Protein AF-A0A7X7SES9-F1 (afdb_monomer_lite)

Foldseek 3Di:
DDKDWADDDQFKTKIKFWDWDWDQDPVRDIDIAWTWIKIFMAGPVQQFTQDIAIDGDDHPDPLVVQARVVRRVRHGPHLCCLLVCLVPPVDDSNHDPRVSVRSNVSSCVVVVVVVVVVVVVD

Structure (mmCIF, N/CA/C/O backbone):
data_AF-A0A7X7SES9-F1
#
_entry.id   AF-A0A7X7SES9-F1
#
loop_
_atom_site.group_PDB
_atom_site.id
_atom_site.type_symbol
_atom_site.label_atom_id
_atom_site.label_alt_id
_atom_site.label_comp_id
_atom_site.label_asym_id
_atom_site.label_entity_id
_atom_site.label_seq_id
_atom_site.pdbx_PDB_ins_code
_atom_site.Cartn_x
_atom_site.Cartn_y
_atom_site.Cartn_z
_atom_site.occupancy
_atom_site.B_iso_or_equiv
_atom_site.auth_seq_id
_atom_site.auth_comp_id
_atom_site.auth_asym_id
_atom_site.auth_atom_id
_atom_site.pdbx_PDB_model_num
ATOM 1 N N . ARG A 1 1 ? 8.100 -10.229 -0.385 1.00 89.44 1 ARG A N 1
ATOM 2 C CA . ARG A 1 1 ? 7.159 -9.179 0.075 1.00 89.44 1 ARG A CA 1
ATOM 3 C C . ARG A 1 1 ? 6.982 -9.292 1.579 1.00 89.44 1 ARG A C 1
ATOM 5 O O . ARG A 1 1 ? 6.970 -10.419 2.066 1.00 89.44 1 ARG A O 1
ATOM 12 N N . ARG A 1 2 ? 6.839 -8.165 2.271 1.00 96.62 2 ARG A N 1
ATOM 13 C CA . ARG A 1 2 ? 6.576 -8.051 3.712 1.00 96.62 2 ARG A CA 1
ATOM 14 C C . ARG A 1 2 ? 5.444 -7.046 3.917 1.00 96.62 2 ARG A C 1
ATOM 16 O O . ARG A 1 2 ? 5.371 -6.085 3.157 1.00 96.62 2 ARG A O 1
ATOM 23 N N . LEU A 1 3 ? 4.598 -7.281 4.910 1.00 97.69 3 LEU A N 1
ATOM 24 C CA . LEU A 1 3 ? 3.591 -6.338 5.380 1.00 97.69 3 LEU A CA 1
ATOM 25 C C . LEU A 1 3 ? 3.620 -6.361 6.904 1.00 97.69 3 LEU A C 1
ATOM 27 O O . LEU A 1 3 ? 3.391 -7.414 7.496 1.00 97.69 3 LEU A O 1
ATOM 31 N N . ASP A 1 4 ? 3.897 -5.211 7.497 1.00 96.75 4 ASP A N 1
ATOM 32 C CA . ASP A 1 4 ? 3.941 -5.014 8.935 1.00 96.75 4 ASP A CA 1
ATOM 33 C C . ASP A 1 4 ? 2.788 -4.095 9.349 1.00 96.75 4 ASP A C 1
ATOM 35 O O . ASP A 1 4 ? 2.580 -3.030 8.760 1.00 96.75 4 ASP A O 1
ATOM 39 N N . LEU A 1 5 ? 2.048 -4.510 10.378 1.00 95.25 5 LEU A N 1
ATOM 40 C CA . LEU A 1 5 ? 1.144 -3.644 11.128 1.00 95.25 5 LEU A CA 1
ATOM 41 C C . LEU A 1 5 ? 1.940 -3.046 12.293 1.00 95.25 5 LEU A C 1
ATOM 43 O O . LEU A 1 5 ? 2.360 -3.768 13.199 1.00 95.25 5 LEU A O 1
ATOM 47 N N . CYS A 1 6 ? 2.168 -1.739 12.250 1.00 88.19 6 CYS A N 1
ATOM 48 C CA . CYS A 1 6 ? 2.909 -1.008 13.269 1.00 88.19 6 CYS A CA 1
ATOM 49 C C . CYS A 1 6 ? 1.991 -0.597 14.433 1.00 88.19 6 CYS A C 1
ATOM 51 O O . CYS A 1 6 ? 0.804 -0.936 14.481 1.00 88.19 6 CYS A O 1
ATOM 53 N N . VAL A 1 7 ? 2.579 0.107 15.408 1.00 71.06 7 VAL A N 1
ATOM 54 C CA . VAL A 1 7 ? 1.901 0.607 16.613 1.00 71.06 7 VAL A CA 1
ATOM 55 C C . VAL A 1 7 ? 0.565 1.239 16.236 1.00 71.06 7 VAL A C 1
ATOM 57 O O . VAL A 1 7 ? 0.500 2.097 15.358 1.00 71.06 7 VAL A O 1
ATOM 60 N N . ALA A 1 8 ? -0.492 0.797 16.907 1.00 69.38 8 ALA A N 1
ATOM 61 C CA . ALA A 1 8 ? -1.780 1.453 16.831 1.00 69.38 8 ALA A CA 1
ATOM 62 C C . ALA A 1 8 ? -2.088 2.140 18.147 1.00 69.38 8 ALA A C 1
ATOM 64 O O . ALA A 1 8 ? -1.808 1.594 19.215 1.00 69.38 8 ALA A O 1
ATOM 65 N N . ASP A 1 9 ? -2.720 3.296 18.043 1.00 75.69 9 ASP A N 1
ATOM 66 C CA . ASP A 1 9 ? -3.629 3.758 19.075 1.00 75.69 9 ASP A CA 1
ATOM 67 C C . ASP A 1 9 ? -5.071 3.371 18.697 1.00 75.69 9 ASP A C 1
ATOM 69 O O . ASP A 1 9 ? -5.323 2.760 17.654 1.00 75.69 9 ASP A O 1
ATOM 73 N N . ASP A 1 10 ? -6.034 3.713 19.551 1.00 75.94 10 ASP A N 1
ATOM 74 C CA . ASP A 1 10 ? -7.438 3.335 19.354 1.00 75.94 10 ASP A CA 1
ATOM 75 C C . ASP A 1 10 ? -8.053 3.871 18.052 1.00 75.94 10 ASP A C 1
ATOM 77 O O . ASP A 1 10 ? -9.120 3.403 17.658 1.00 75.94 10 ASP A O 1
ATOM 81 N N . ARG A 1 11 ? -7.431 4.854 17.384 1.00 86.38 11 ARG A N 1
ATOM 82 C CA . ARG A 1 11 ? -8.002 5.555 16.220 1.00 86.38 11 ARG A CA 1
ATOM 83 C C . ARG A 1 11 ? -7.153 5.461 14.958 1.00 86.38 11 ARG A C 1
ATOM 85 O O . ARG A 1 11 ? -7.682 5.691 13.873 1.00 86.38 11 ARG A O 1
ATOM 92 N N . SER A 1 12 ? -5.870 5.148 15.075 1.00 93.31 12 SER A N 1
ATOM 93 C CA . SER A 1 12 ? -4.948 5.074 13.951 1.00 93.31 12 SER A CA 1
ATOM 94 C C . SER A 1 12 ? -3.933 3.962 14.151 1.00 93.31 12 SER A C 1
ATOM 96 O O . SER A 1 12 ? -3.381 3.794 15.235 1.00 93.31 12 SER A O 1
ATOM 98 N N . ALA A 1 13 ? -3.636 3.239 13.077 1.00 95.69 13 ALA A N 1
ATOM 99 C CA . ALA A 1 13 ? -2.504 2.329 13.027 1.00 95.69 13 ALA A CA 1
ATOM 100 C C . ALA A 1 13 ? -1.686 2.569 11.771 1.00 95.69 13 ALA A C 1
ATOM 102 O O . ALA A 1 13 ? -2.244 2.679 10.677 1.00 95.69 13 ALA A O 1
ATOM 103 N N . ASP A 1 14 ? -0.372 2.589 11.933 1.00 97.19 14 ASP A N 1
ATOM 104 C CA . ASP A 1 14 ? 0.539 2.691 10.804 1.00 97.19 14 ASP A CA 1
ATOM 105 C C . ASP A 1 14 ? 0.827 1.312 10.207 1.00 97.19 14 ASP A C 1
ATOM 107 O O . ASP A 1 14 ? 0.741 0.282 10.881 1.00 97.19 14 ASP A O 1
ATOM 111 N N . PHE A 1 15 ? 1.207 1.288 8.936 1.00 97.44 15 PHE A N 1
ATOM 112 C CA . PHE A 1 15 ? 1.675 0.086 8.261 1.00 97.44 15 PHE A CA 1
ATOM 113 C C . PHE A 1 15 ? 2.902 0.369 7.396 1.00 97.44 15 PHE A C 1
ATOM 115 O O . PHE A 1 15 ? 3.108 1.483 6.904 1.00 97.44 15 PHE A O 1
ATOM 122 N N . ASP A 1 16 ? 3.685 -0.681 7.169 1.00 97.50 16 ASP A N 1
ATOM 123 C CA . ASP A 1 16 ? 4.805 -0.698 6.230 1.00 97.50 16 ASP A CA 1
ATOM 124 C C . ASP A 1 16 ? 4.715 -1.952 5.358 1.00 97.50 16 ASP A C 1
ATOM 126 O O . ASP A 1 16 ? 4.649 -3.078 5.853 1.00 97.50 16 ASP A O 1
ATOM 130 N N . ALA A 1 17 ? 4.703 -1.766 4.043 1.00 97.56 17 ALA A N 1
ATOM 131 C CA . ALA A 1 17 ? 4.766 -2.844 3.076 1.00 97.56 17 ALA A CA 1
ATOM 132 C C . ALA A 1 17 ? 6.037 -2.718 2.238 1.00 97.56 17 ALA A C 1
ATOM 134 O O . ALA A 1 17 ? 6.247 -1.726 1.543 1.00 97.56 17 ALA A O 1
ATOM 135 N N . HIS A 1 18 ? 6.861 -3.763 2.237 1.00 96.88 18 HIS A N 1
ATOM 136 C CA . HIS A 1 18 ? 8.050 -3.835 1.391 1.00 96.88 18 HIS A CA 1
ATOM 137 C C . HIS A 1 18 ? 7.856 -4.843 0.263 1.00 96.88 18 HIS A C 1
ATOM 139 O O . HIS A 1 18 ? 7.456 -6.002 0.465 1.00 96.88 18 HIS A O 1
ATOM 145 N N . PHE A 1 19 ? 8.183 -4.398 -0.943 1.00 95.62 19 PHE A N 1
ATOM 146 C CA . PHE A 1 19 ? 8.197 -5.211 -2.141 1.00 95.62 19 PHE A CA 1
ATOM 147 C C . PHE A 1 19 ? 9.552 -5.092 -2.826 1.00 95.62 19 PHE A C 1
ATOM 149 O O . PHE A 1 19 ? 10.025 -3.992 -3.091 1.00 95.62 19 PHE A O 1
ATOM 156 N N . ARG A 1 20 ? 10.129 -6.242 -3.175 1.00 94.88 20 ARG A N 1
ATOM 157 C CA . ARG A 1 20 ? 11.270 -6.353 -4.076 1.00 94.88 20 ARG A CA 1
ATOM 158 C C . ARG A 1 20 ? 11.016 -7.503 -5.035 1.00 94.88 20 ARG A C 1
ATOM 160 O O . ARG A 1 20 ? 10.669 -8.599 -4.592 1.00 94.88 20 ARG A O 1
ATOM 167 N N . ASP A 1 21 ? 11.219 -7.226 -6.311 1.00 93.12 21 ASP A N 1
ATOM 168 C CA . ASP A 1 21 ? 11.253 -8.199 -7.393 1.00 93.12 21 ASP A CA 1
ATOM 169 C C . ASP A 1 21 ? 12.608 -8.128 -8.092 1.00 93.12 21 ASP A C 1
ATOM 171 O O . ASP A 1 21 ? 13.174 -7.043 -8.263 1.00 93.12 21 ASP A O 1
ATOM 175 N N . SER A 1 22 ? 13.140 -9.281 -8.471 1.00 93.38 22 SER A N 1
ATOM 176 C CA . SER A 1 22 ? 14.423 -9.396 -9.153 1.00 93.38 22 SER A CA 1
ATOM 177 C C . SER A 1 22 ? 14.376 -10.453 -10.247 1.00 93.38 22 SER A C 1
ATOM 179 O O . SER A 1 22 ? 13.577 -11.387 -10.230 1.00 93.38 22 SER A O 1
ATOM 181 N N . HIS A 1 23 ? 15.247 -10.276 -11.229 1.00 92.44 23 HIS A N 1
ATOM 182 C CA . HIS A 1 23 ? 15.414 -11.161 -12.366 1.00 92.44 23 HIS A CA 1
ATOM 183 C C . HIS A 1 23 ? 16.866 -11.626 -12.417 1.00 92.44 23 HIS A C 1
ATOM 185 O O . HIS A 1 23 ? 17.774 -10.825 -12.217 1.00 92.44 23 HIS A O 1
ATOM 191 N N . MET A 1 24 ? 17.078 -12.910 -12.690 1.00 96.44 24 MET A N 1
ATOM 192 C CA . MET A 1 24 ? 18.394 -13.469 -12.983 1.00 96.44 24 MET A CA 1
ATOM 193 C C . MET A 1 24 ? 18.498 -13.702 -14.489 1.00 96.44 24 MET A C 1
ATOM 195 O O . MET A 1 24 ? 17.633 -14.375 -15.057 1.00 96.44 24 MET A O 1
ATOM 199 N N . ASP A 1 25 ? 19.533 -13.151 -15.118 1.00 93.88 25 ASP A N 1
ATOM 200 C CA . ASP A 1 25 ? 19.787 -13.345 -16.546 1.00 93.88 25 ASP A CA 1
ATOM 201 C C . ASP A 1 25 ? 20.464 -14.697 -16.856 1.00 93.88 25 ASP A C 1
ATOM 203 O O . ASP A 1 25 ? 20.707 -15.526 -15.974 1.00 93.88 25 ASP A O 1
ATOM 207 N N . SER A 1 26 ? 20.755 -14.947 -18.137 1.00 96.06 26 SER A N 1
ATOM 208 C CA . SER A 1 26 ? 21.391 -16.192 -18.589 1.00 96.06 26 SER A CA 1
ATOM 209 C C . SER A 1 26 ? 22.821 -16.386 -18.084 1.00 96.06 26 SER A C 1
ATOM 211 O O . SER A 1 26 ? 23.298 -17.520 -18.080 1.00 96.06 26 SER A O 1
ATOM 213 N N . ASP A 1 27 ? 23.488 -15.311 -17.662 1.00 96.31 27 ASP A N 1
ATOM 214 C CA . ASP A 1 27 ? 24.852 -15.336 -17.131 1.00 96.31 27 ASP A CA 1
ATOM 215 C C . ASP A 1 27 ? 24.862 -15.481 -15.596 1.00 96.31 27 ASP A C 1
ATOM 217 O O . ASP A 1 27 ? 25.923 -15.544 -14.971 1.00 96.31 27 ASP A O 1
ATOM 221 N N . GLY A 1 28 ? 23.679 -15.586 -14.978 1.00 95.44 28 GLY A N 1
ATOM 222 C CA . GLY A 1 28 ? 23.506 -15.754 -13.539 1.00 95.44 28 GLY A CA 1
ATOM 223 C C . GLY A 1 28 ? 23.558 -14.444 -12.752 1.00 95.44 28 GLY A C 1
ATOM 224 O O . GLY A 1 28 ? 23.680 -14.481 -11.526 1.00 95.44 28 GLY A O 1
ATOM 225 N N . VAL A 1 29 ? 23.470 -13.289 -13.418 1.00 95.31 29 VAL A N 1
ATOM 226 C CA . VAL A 1 29 ? 23.494 -11.979 -12.761 1.00 95.31 29 VAL A CA 1
ATOM 227 C C . VAL A 1 29 ? 22.087 -11.612 -12.292 1.00 95.31 29 VAL A C 1
ATOM 229 O O . VAL A 1 29 ? 21.159 -11.484 -13.089 1.00 95.31 29 VAL A O 1
ATOM 232 N N . GLU A 1 30 ? 21.920 -11.423 -10.980 1.00 94.88 30 GLU A N 1
ATOM 233 C CA . GLU A 1 30 ? 20.672 -10.916 -10.401 1.00 94.88 30 GLU A CA 1
ATOM 234 C C . GLU A 1 30 ? 20.587 -9.390 -10.550 1.00 94.88 30 GLU A C 1
ATOM 236 O O . GLU A 1 30 ? 21.459 -8.651 -10.092 1.00 94.88 30 GLU A O 1
ATOM 241 N N . THR A 1 31 ? 19.489 -8.914 -11.129 1.00 92.69 31 THR A N 1
ATOM 242 C CA . THR A 1 31 ? 19.138 -7.497 -11.234 1.00 92.69 31 THR A CA 1
ATOM 243 C C . THR A 1 31 ? 17.803 -7.245 -10.548 1.00 92.69 31 THR A C 1
ATOM 245 O O . THR A 1 31 ? 16.821 -7.945 -10.792 1.00 92.69 31 THR A O 1
ATOM 248 N N . ILE A 1 32 ? 17.740 -6.221 -9.696 1.00 92.38 32 ILE A N 1
ATOM 249 C CA . ILE A 1 32 ? 16.479 -5.785 -9.086 1.00 92.38 32 ILE A CA 1
ATOM 250 C C . ILE A 1 32 ? 15.623 -5.125 -10.170 1.00 92.38 32 ILE A C 1
ATOM 252 O O . ILE A 1 32 ? 16.060 -4.176 -10.818 1.00 92.38 32 ILE A O 1
ATOM 256 N N . VAL A 1 33 ? 14.406 -5.631 -10.362 1.00 89.94 33 VAL A N 1
ATOM 257 C CA . VAL A 1 33 ? 13.459 -5.127 -11.364 1.00 89.94 33 VAL A CA 1
ATOM 258 C C . VAL A 1 33 ? 12.561 -4.063 -10.753 1.00 89.94 33 VAL A C 1
ATOM 260 O O . VAL A 1 33 ? 12.309 -3.046 -11.377 1.00 89.94 33 VAL A O 1
ATOM 263 N N . HIS A 1 34 ? 12.082 -4.262 -9.529 1.00 90.81 34 HIS A N 1
ATOM 264 C CA . HIS A 1 34 ? 11.267 -3.272 -8.833 1.00 90.81 34 HIS A CA 1
ATOM 265 C C . HIS A 1 34 ? 11.540 -3.342 -7.343 1.00 90.81 34 HIS A C 1
ATOM 267 O O . HIS A 1 34 ? 11.618 -4.432 -6.776 1.00 90.81 34 HIS A O 1
ATOM 273 N N . GLU A 1 35 ? 11.628 -2.184 -6.698 1.00 94.25 35 GLU A N 1
ATOM 274 C CA . GLU A 1 35 ? 11.671 -2.122 -5.244 1.00 94.25 35 GLU A CA 1
ATOM 275 C C . GLU A 1 35 ? 10.910 -0.905 -4.720 1.00 94.25 35 GLU A C 1
ATOM 277 O O . GLU A 1 35 ? 11.186 0.236 -5.112 1.00 94.25 35 GLU A O 1
ATOM 282 N N . TYR A 1 36 ? 9.964 -1.184 -3.822 1.00 91.75 36 TYR A N 1
ATOM 283 C CA . TYR A 1 36 ? 9.077 -0.213 -3.198 1.00 91.75 36 TYR A CA 1
ATOM 284 C C . TYR A 1 36 ? 9.010 -0.431 -1.690 1.00 91.75 36 TYR A C 1
ATOM 286 O O . TYR A 1 36 ? 8.931 -1.568 -1.214 1.00 91.75 36 TYR A O 1
ATOM 294 N N . THR A 1 37 ? 8.911 0.675 -0.967 1.00 95.75 37 THR A N 1
ATOM 295 C CA . THR A 1 37 ? 8.326 0.707 0.369 1.00 95.75 37 THR A CA 1
ATOM 296 C C . THR A 1 37 ? 7.026 1.494 0.276 1.00 95.75 37 THR A C 1
ATOM 298 O O . THR A 1 37 ? 7.027 2.636 -0.172 1.00 95.75 37 THR A O 1
ATOM 301 N N . VAL A 1 38 ? 5.909 0.888 0.667 1.00 97.12 38 VAL A N 1
ATOM 302 C CA . VAL A 1 38 ? 4.620 1.570 0.784 1.00 97.12 38 VAL A CA 1
ATOM 303 C C . VAL A 1 38 ? 4.306 1.726 2.261 1.00 97.12 38 VAL A C 1
ATOM 305 O O . VAL A 1 38 ? 4.136 0.735 2.964 1.00 97.12 38 VAL A O 1
ATOM 308 N N . THR A 1 39 ? 4.233 2.965 2.724 1.00 97.56 39 THR A N 1
ATOM 309 C CA . THR A 1 39 ? 3.877 3.302 4.104 1.00 97.56 39 THR A CA 1
ATOM 310 C C . THR A 1 39 ? 2.529 3.997 4.135 1.00 97.56 39 THR A C 1
ATOM 312 O O . THR A 1 39 ? 2.090 4.584 3.141 1.00 97.56 39 THR A O 1
ATOM 315 N N . GLY A 1 40 ? 1.855 3.940 5.273 1.00 97.38 40 GLY A N 1
ATOM 316 C CA . GLY A 1 40 ? 0.600 4.647 5.443 1.00 97.38 40 GLY A CA 1
ATOM 317 C C . GLY A 1 40 ? -0.026 4.418 6.801 1.00 97.38 40 GLY A C 1
ATOM 318 O O . GLY A 1 40 ? 0.572 3.799 7.678 1.00 97.38 40 GLY A O 1
ATOM 319 N N . SER A 1 41 ? -1.251 4.912 6.930 1.00 97.62 41 SER A N 1
ATOM 320 C CA . SER A 1 41 ? -2.036 4.827 8.157 1.00 97.62 41 SER A CA 1
ATOM 321 C C . SER A 1 41 ? -3.462 4.378 7.843 1.00 97.62 41 SER A C 1
ATOM 323 O O . SER A 1 41 ? -3.993 4.635 6.756 1.00 97.62 41 SER A O 1
ATOM 325 N N . VAL A 1 42 ? -4.076 3.692 8.803 1.00 97.69 42 VAL A N 1
ATOM 326 C CA . VAL A 1 42 ? -5.446 3.178 8.753 1.00 97.69 42 VAL A CA 1
ATOM 327 C C . VAL A 1 42 ? -6.233 3.731 9.933 1.00 97.69 42 VAL A C 1
ATOM 329 O O . VAL A 1 42 ? -5.790 3.615 11.073 1.00 97.69 42 VAL A O 1
ATOM 332 N N . ASP A 1 43 ? -7.424 4.267 9.672 1.00 96.00 43 ASP A N 1
ATOM 333 C CA . ASP A 1 43 ? -8.443 4.479 10.699 1.00 96.00 43 ASP A CA 1
ATOM 334 C C . ASP A 1 43 ? -8.917 3.110 11.196 1.00 96.00 43 ASP A C 1
ATOM 336 O O . ASP A 1 43 ? -9.513 2.327 10.450 1.00 96.00 43 ASP A O 1
ATOM 340 N N . THR A 1 44 ? -8.619 2.805 12.453 1.00 93.50 44 THR A N 1
ATOM 341 C CA . THR A 1 44 ? -8.862 1.490 13.065 1.00 93.50 44 THR A CA 1
ATOM 342 C C . THR A 1 44 ? -10.347 1.184 13.240 1.00 93.50 44 THR A C 1
ATOM 344 O O . THR A 1 44 ? -10.725 0.015 13.182 1.00 93.50 44 THR A O 1
ATOM 347 N N . SER A 1 45 ? -11.187 2.209 13.415 1.00 92.75 45 SER A N 1
ATOM 348 C CA . SER A 1 45 ? -12.627 2.065 13.658 1.00 92.75 45 SER A CA 1
ATOM 349 C C . SER A 1 45 ? -13.404 1.696 12.396 1.00 92.75 45 SER A C 1
ATOM 351 O O . SER A 1 45 ? -14.378 0.948 12.450 1.00 92.75 45 SER A O 1
ATOM 353 N N . THR A 1 46 ? -12.949 2.198 11.249 1.00 95.25 46 THR A N 1
ATOM 354 C CA . THR A 1 46 ? -13.587 1.992 9.944 1.00 95.25 46 THR A CA 1
ATOM 355 C C . THR A 1 46 ? -12.787 1.074 9.023 1.00 95.25 46 THR A C 1
ATOM 357 O O . THR A 1 46 ? -13.269 0.747 7.941 1.00 95.25 46 THR A O 1
ATOM 360 N N . ARG A 1 47 ? -11.574 0.664 9.427 1.00 96.12 47 ARG A N 1
ATOM 361 C CA . ARG A 1 47 ? -10.605 -0.060 8.586 1.00 96.12 47 ARG A CA 1
ATOM 362 C C . ARG A 1 47 ? -10.326 0.684 7.272 1.00 96.12 47 ARG A C 1
ATOM 364 O O . ARG A 1 47 ? -10.241 0.062 6.215 1.00 96.12 47 ARG A O 1
ATOM 371 N N . THR A 1 48 ? -10.204 2.011 7.325 1.00 98.12 48 THR A N 1
ATOM 372 C CA . THR A 1 48 ? -10.056 2.871 6.134 1.00 98.12 48 THR A CA 1
ATOM 373 C C . THR A 1 48 ? -8.639 3.407 6.001 1.00 98.12 48 THR A C 1
ATOM 375 O O . THR A 1 48 ? -8.089 3.920 6.969 1.00 98.12 48 THR A O 1
ATOM 378 N N . ILE A 1 49 ? -8.055 3.364 4.801 1.00 98.31 49 ILE A N 1
ATOM 379 C CA . ILE A 1 49 ? -6.752 3.986 4.526 1.00 98.31 49 ILE A CA 1
ATOM 380 C C . ILE A 1 49 ? -6.875 5.511 4.655 1.00 98.31 49 ILE A C 1
ATOM 382 O O . ILE A 1 49 ? -7.581 6.148 3.872 1.00 98.31 49 ILE A O 1
ATOM 386 N N . THR A 1 50 ? -6.162 6.117 5.601 1.00 97.88 50 THR A N 1
ATOM 387 C CA . THR A 1 50 ? -6.176 7.574 5.834 1.00 97.88 50 THR A CA 1
ATOM 388 C C . THR A 1 50 ? -4.996 8.285 5.188 1.00 97.88 50 THR A C 1
ATOM 390 O O . THR A 1 50 ? -5.130 9.445 4.798 1.00 97.88 50 THR A O 1
ATOM 393 N N . ALA A 1 51 ? -3.873 7.590 5.016 1.00 97.19 51 ALA A N 1
ATOM 394 C CA . ALA A 1 51 ? -2.683 8.078 4.332 1.00 97.19 51 ALA A CA 1
ATOM 395 C C . ALA A 1 51 ? -1.961 6.922 3.635 1.00 97.19 51 ALA A C 1
ATOM 397 O O . ALA A 1 51 ? -1.976 5.794 4.127 1.00 97.19 51 ALA A O 1
ATOM 398 N N . VAL A 1 52 ? -1.319 7.204 2.500 1.00 97.75 52 VAL A N 1
ATOM 399 C CA . VAL A 1 52 ? -0.487 6.233 1.784 1.00 97.75 52 VAL A CA 1
ATOM 400 C C . VAL A 1 52 ? 0.571 6.947 0.943 1.00 97.75 52 VAL A C 1
ATOM 402 O O . VAL A 1 52 ?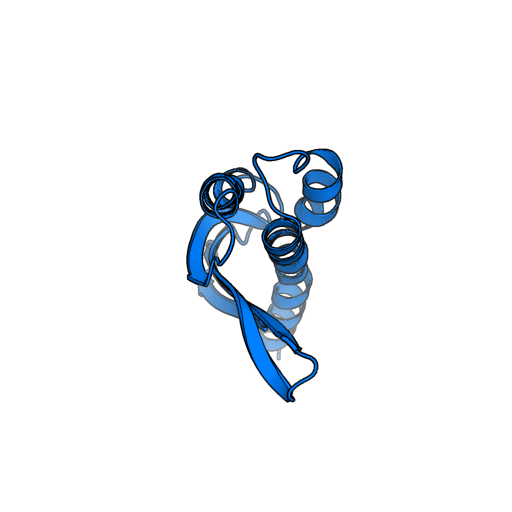 0.266 7.877 0.192 1.00 97.75 52 VAL A O 1
ATOM 405 N N . THR A 1 53 ? 1.809 6.479 1.043 1.00 96.06 53 THR A N 1
ATOM 406 C CA . THR A 1 53 ? 2.952 6.943 0.253 1.00 96.06 53 THR A CA 1
ATOM 407 C C . THR A 1 53 ? 3.697 5.734 -0.289 1.00 96.06 53 THR A C 1
ATOM 409 O O . THR A 1 53 ? 3.899 4.757 0.425 1.00 96.06 53 THR A O 1
ATOM 412 N N . ALA A 1 54 ? 4.108 5.793 -1.555 1.00 95.12 54 ALA A N 1
ATOM 413 C CA . ALA A 1 54 ? 4.963 4.786 -2.171 1.00 95.12 54 ALA A CA 1
ATOM 414 C C . ALA A 1 54 ? 6.346 5.388 -2.434 1.00 95.12 54 ALA A C 1
ATOM 416 O O . ALA A 1 54 ? 6.519 6.188 -3.354 1.00 95.12 54 ALA A O 1
ATOM 417 N N . ASP A 1 55 ? 7.320 4.982 -1.629 1.00 93.00 55 ASP A N 1
ATOM 418 C CA . ASP A 1 55 ? 8.723 5.314 -1.809 1.00 93.00 55 ASP A CA 1
ATOM 419 C C . ASP A 1 55 ? 9.389 4.291 -2.718 1.00 93.00 55 ASP A C 1
ATOM 421 O O . ASP A 1 55 ? 9.329 3.076 -2.516 1.00 93.00 55 ASP A O 1
ATOM 425 N N . VAL A 1 56 ? 10.061 4.804 -3.735 1.00 90.62 56 VAL A N 1
ATOM 426 C CA . VAL A 1 56 ? 10.690 3.993 -4.764 1.00 90.62 56 VAL A CA 1
ATOM 427 C C . VAL A 1 56 ? 12.183 3.889 -4.520 1.00 90.62 56 VAL A C 1
ATOM 429 O O . VAL A 1 56 ? 12.862 4.898 -4.330 1.00 90.62 56 VAL A O 1
ATOM 432 N N . ARG A 1 57 ? 12.713 2.669 -4.617 1.00 88.50 57 ARG A N 1
ATOM 433 C CA . ARG A 1 57 ? 14.160 2.419 -4.620 1.00 88.50 57 ARG A CA 1
ATOM 434 C C . ARG A 1 57 ? 14.680 2.042 -6.004 1.00 88.50 57 ARG A C 1
ATOM 436 O O . ARG A 1 57 ? 15.722 2.551 -6.403 1.00 88.50 57 ARG A O 1
ATOM 443 N N . VAL A 1 58 ? 13.950 1.205 -6.747 1.00 89.06 58 VAL A N 1
ATOM 444 C CA . VAL A 1 58 ? 14.366 0.724 -8.077 1.00 89.06 58 VAL A CA 1
ATOM 445 C C . VAL A 1 58 ? 13.202 0.782 -9.071 1.00 89.06 58 VAL A C 1
ATOM 447 O O . VAL A 1 58 ? 12.161 0.165 -8.839 1.00 89.06 58 VAL A O 1
ATOM 450 N N . LEU A 1 59 ? 13.404 1.511 -10.182 1.00 84.00 59 LEU A N 1
ATOM 451 C CA . LEU A 1 59 ? 12.537 1.558 -11.372 1.00 84.00 59 LEU A CA 1
ATOM 452 C C . LEU A 1 59 ? 13.395 1.574 -12.649 1.00 84.00 59 LEU A C 1
ATOM 454 O O . LEU A 1 59 ? 13.898 2.632 -13.027 1.00 84.00 59 LEU A O 1
ATOM 458 N N . PRO A 1 60 ? 13.577 0.433 -13.325 1.00 78.44 60 PRO A N 1
ATOM 459 C CA . PRO A 1 60 ? 14.453 0.333 -14.485 1.00 78.44 60 PRO A CA 1
ATOM 460 C C . PRO A 1 60 ? 13.806 0.867 -15.771 1.00 78.44 60 PRO A C 1
ATOM 462 O O . PRO A 1 60 ? 14.528 1.219 -16.701 1.00 78.44 60 PRO A O 1
ATOM 465 N N . TRP A 1 61 ? 12.470 0.950 -15.839 1.00 77.50 61 TRP A N 1
ATOM 466 C CA . TRP A 1 61 ? 11.743 1.341 -17.056 1.00 77.50 61 TRP A CA 1
ATOM 467 C C . TRP A 1 61 ? 11.236 2.782 -17.013 1.00 77.50 61 TRP A C 1
ATOM 469 O O . TRP A 1 61 ? 10.828 3.285 -15.965 1.00 77.50 61 TRP A O 1
ATOM 479 N N . GLN A 1 62 ? 11.255 3.448 -18.171 1.00 74.62 62 GLN A N 1
ATOM 480 C CA . GLN A 1 62 ? 10.973 4.883 -18.307 1.00 74.62 62 GLN A CA 1
ATOM 481 C C . GLN A 1 62 ? 9.520 5.241 -17.987 1.00 74.62 62 GLN A C 1
ATOM 483 O O . GLN A 1 62 ? 9.228 6.357 -17.565 1.00 74.62 62 GLN A O 1
ATOM 488 N N . GLU A 1 63 ? 8.608 4.296 -18.171 1.00 72.31 63 GLU A N 1
ATOM 489 C CA . GLU A 1 63 ? 7.179 4.444 -17.929 1.00 72.31 63 GLU A CA 1
ATOM 490 C C . GLU A 1 63 ? 6.837 4.317 -16.436 1.00 72.31 63 GLU A C 1
ATOM 492 O O . GLU A 1 63 ? 5.833 4.860 -15.971 1.00 72.31 63 GLU A O 1
ATOM 497 N N . CYS A 1 64 ? 7.685 3.634 -15.659 1.00 74.12 64 CYS A N 1
ATOM 498 C CA . CYS A 1 64 ? 7.405 3.290 -14.267 1.00 74.12 64 CYS A CA 1
ATOM 499 C C . CYS A 1 64 ? 7.225 4.490 -13.318 1.00 74.12 64 CYS A C 1
ATOM 501 O O . CYS A 1 64 ? 6.351 4.404 -12.452 1.00 74.12 64 CYS A O 1
ATOM 503 N N . PRO A 1 65 ? 7.966 5.613 -13.438 1.00 79.50 65 PRO A N 1
ATOM 504 C CA . PRO A 1 65 ? 7.760 6.768 -12.564 1.00 79.50 65 PRO A CA 1
ATOM 505 C C . PRO A 1 65 ? 6.329 7.322 -12.605 1.00 79.50 65 PRO A C 1
ATOM 507 O O . PRO A 1 65 ? 5.819 7.781 -11.585 1.00 79.50 65 PRO A O 1
ATOM 510 N N . GLY A 1 66 ? 5.645 7.222 -13.753 1.00 80.88 66 GLY A N 1
ATOM 511 C CA . GLY A 1 66 ? 4.268 7.701 -13.914 1.00 80.88 66 GLY A CA 1
ATOM 512 C C . GLY A 1 66 ? 3.231 6.906 -13.114 1.00 80.88 66 GLY A C 1
ATOM 513 O O . GLY A 1 66 ? 2.162 7.430 -12.803 1.00 80.88 66 GLY A O 1
ATOM 514 N N . ALA A 1 67 ? 3.548 5.664 -12.737 1.00 87.00 67 ALA A N 1
ATOM 515 C CA . ALA A 1 67 ? 2.643 4.786 -12.005 1.00 87.00 67 ALA A CA 1
ATOM 516 C C . ALA A 1 67 ? 2.654 5.013 -10.485 1.00 87.00 67 ALA A C 1
ATOM 518 O O . ALA A 1 67 ? 1.685 4.653 -9.818 1.00 87.00 67 ALA A O 1
ATOM 519 N N . ILE A 1 68 ? 3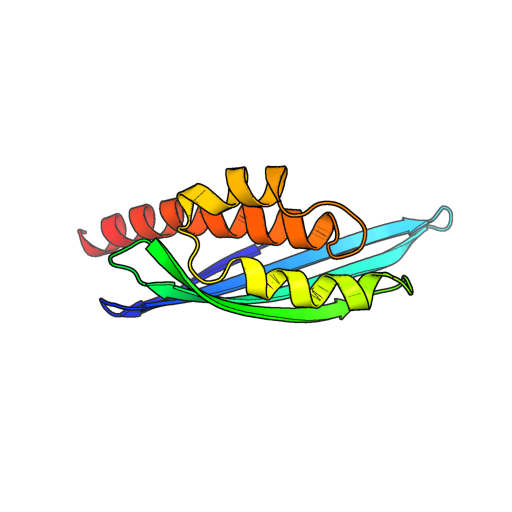.707 5.613 -9.918 1.00 90.88 68 ILE A N 1
ATOM 520 C CA . ILE A 1 68 ? 3.902 5.717 -8.456 1.00 90.88 68 ILE A CA 1
ATOM 521 C C . ILE A 1 68 ? 2.753 6.486 -7.796 1.00 90.88 68 ILE A C 1
ATOM 523 O O . ILE A 1 68 ? 2.204 6.059 -6.780 1.00 90.88 68 ILE A O 1
ATOM 527 N N . ALA A 1 69 ? 2.330 7.588 -8.422 1.00 91.00 69 ALA A N 1
ATOM 528 C CA . ALA A 1 69 ? 1.245 8.431 -7.926 1.00 91.00 69 ALA A CA 1
ATOM 529 C C . ALA A 1 69 ? -0.101 7.687 -7.827 1.00 91.00 69 ALA A C 1
ATOM 531 O O . ALA A 1 69 ? -1.008 8.146 -7.134 1.00 91.00 69 ALA A O 1
ATOM 532 N N . SER A 1 70 ? -0.253 6.524 -8.479 1.00 94.50 70 SER A N 1
ATOM 533 C CA . SER A 1 70 ? -1.462 5.709 -8.341 1.00 94.50 70 SER A CA 1
ATOM 534 C C . SER A 1 70 ? -1.674 5.169 -6.928 1.00 94.50 70 SER A C 1
ATOM 536 O O . SER A 1 70 ? -2.825 4.947 -6.564 1.00 94.50 70 SER A O 1
ATOM 538 N N . ALA A 1 71 ? -0.622 5.049 -6.106 1.00 96.56 71 ALA A N 1
ATOM 539 C CA . ALA A 1 71 ? -0.754 4.633 -4.710 1.00 96.56 71 ALA A CA 1
ATOM 540 C C . ALA A 1 71 ? -1.731 5.523 -3.932 1.00 96.56 71 ALA A C 1
ATOM 542 O O . ALA A 1 71 ? -2.600 5.010 -3.240 1.00 96.56 71 ALA A O 1
ATOM 543 N N . GLN A 1 72 ? -1.683 6.844 -4.125 1.00 96.94 72 GLN A N 1
ATOM 544 C CA . GLN A 1 72 ? -2.555 7.793 -3.419 1.00 96.94 72 GLN A CA 1
ATOM 545 C C . GLN A 1 72 ? -4.048 7.578 -3.698 1.00 96.94 72 GLN A C 1
ATOM 547 O O . GLN A 1 72 ? -4.889 7.975 -2.896 1.00 96.94 72 GLN A O 1
ATOM 552 N N . ARG A 1 73 ? -4.404 6.907 -4.802 1.00 97.50 73 ARG A N 1
ATOM 553 C CA . ARG A 1 73 ? -5.805 6.653 -5.167 1.00 97.50 73 ARG A CA 1
ATOM 554 C C . ARG A 1 73 ? -6.518 5.699 -4.209 1.00 97.50 73 ARG A C 1
ATOM 556 O O . ARG A 1 73 ? -7.741 5.678 -4.234 1.00 97.50 73 ARG A O 1
ATOM 563 N N . VAL A 1 74 ? -5.789 4.914 -3.405 1.00 98.31 74 VAL A N 1
ATOM 564 C CA . VAL A 1 74 ? -6.413 4.023 -2.408 1.00 98.31 74 VAL A CA 1
ATOM 565 C C . VAL A 1 74 ? -6.786 4.737 -1.109 1.00 98.31 74 VAL A C 1
ATOM 567 O O . VAL A 1 74 ? -7.435 4.139 -0.255 1.00 98.31 74 VAL A O 1
ATOM 570 N N . GLN A 1 75 ? -6.386 6.000 -0.930 1.00 98.44 75 GLN A N 1
ATOM 571 C CA . GLN A 1 75 ? -6.794 6.778 0.235 1.00 98.44 75 GLN A CA 1
ATOM 572 C C . GLN A 1 75 ? -8.325 6.896 0.275 1.00 98.44 75 GLN A C 1
ATOM 574 O O . GLN A 1 75 ? -8.969 7.216 -0.724 1.00 98.44 75 GLN A O 1
ATOM 579 N N . GLY A 1 76 ? -8.909 6.614 1.438 1.00 98.50 76 GLY A N 1
ATOM 580 C CA . GLY A 1 76 ? -10.354 6.543 1.639 1.00 98.50 76 GLY A CA 1
ATOM 581 C C . GLY A 1 76 ? -10.988 5.195 1.285 1.00 98.50 76 GLY A C 1
ATOM 582 O O . GLY A 1 76 ? -12.190 5.048 1.474 1.00 98.50 76 GLY A O 1
ATOM 583 N N . PHE A 1 77 ? -10.230 4.211 0.787 1.00 98.62 77 PHE A N 1
ATOM 584 C CA . PHE A 1 77 ? -10.752 2.853 0.604 1.00 98.62 77 PHE A CA 1
ATOM 585 C C . PHE A 1 77 ? -10.699 2.115 1.940 1.00 98.62 77 PHE A C 1
ATOM 587 O O . PHE A 1 77 ? -9.728 2.252 2.692 1.00 98.62 77 PHE A O 1
ATOM 594 N N . SER A 1 78 ? -11.702 1.285 2.210 1.00 98.44 78 SER A N 1
ATOM 595 C CA . SER A 1 78 ? -11.596 0.288 3.271 1.00 98.44 78 SER A CA 1
ATOM 596 C C . SER A 1 78 ? -10.650 -0.846 2.861 1.00 98.44 78 SER A C 1
ATOM 598 O O . SER A 1 78 ? -10.487 -1.152 1.673 1.00 98.44 78 SER A O 1
ATOM 600 N N . LEU A 1 79 ? -10.040 -1.514 3.841 1.00 98.25 79 LEU A N 1
ATOM 601 C CA . LEU A 1 79 ? -9.112 -2.624 3.593 1.00 98.25 79 LEU A CA 1
ATOM 602 C C . LEU A 1 79 ? -9.750 -3.751 2.766 1.00 98.25 79 LEU A C 1
ATOM 604 O O . LEU A 1 79 ? -9.113 -4.302 1.865 1.00 98.25 79 LEU A O 1
ATOM 608 N N . THR A 1 80 ? -11.029 -4.044 3.013 1.00 98.00 80 THR A N 1
ATOM 609 C CA . THR A 1 80 ? -11.777 -5.094 2.302 1.00 98.00 80 THR A CA 1
ATOM 610 C C . THR A 1 80 ? -12.048 -4.75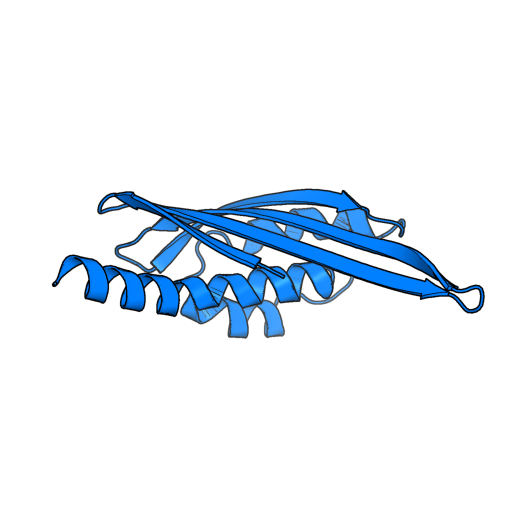0 0.832 1.00 98.00 80 THR A C 1
ATOM 612 O O . THR A 1 80 ? -12.114 -5.642 -0.018 1.00 98.00 80 THR A O 1
ATOM 615 N N . GLU A 1 81 ? -12.134 -3.461 0.490 1.00 98.44 81 GLU A N 1
ATOM 616 C CA . GLU A 1 81 ? -12.373 -2.995 -0.878 1.00 98.44 81 GLU A CA 1
ATOM 617 C C . GLU A 1 81 ? -11.124 -3.063 -1.760 1.00 98.44 81 GLU A C 1
ATOM 619 O O . GLU A 1 81 ? -11.255 -3.216 -2.980 1.00 98.44 81 GLU A O 1
ATOM 624 N N . LEU A 1 82 ? -9.920 -2.975 -1.176 1.00 98.25 82 LEU A N 1
ATOM 625 C CA . LEU A 1 82 ? -8.655 -2.854 -1.914 1.00 98.25 82 LEU A CA 1
ATOM 626 C C . LEU A 1 82 ? -8.523 -3.913 -3.014 1.00 98.25 82 LEU A C 1
ATOM 628 O O . LEU A 1 82 ? -8.274 -3.587 -4.176 1.00 98.25 82 LEU A O 1
ATOM 632 N N . ARG A 1 83 ? -8.749 -5.191 -2.685 1.00 97.19 83 ARG A N 1
ATOM 633 C CA . ARG A 1 83 ? -8.603 -6.301 -3.643 1.00 97.19 83 ARG A CA 1
ATOM 634 C C . ARG A 1 83 ? -9.537 -6.166 -4.848 1.00 97.19 83 ARG A C 1
ATOM 636 O O . ARG A 1 83 ? -9.104 -6.416 -5.975 1.00 97.19 83 ARG A O 1
ATOM 643 N N . GLY A 1 84 ? -10.795 -5.793 -4.615 1.00 97.94 84 GLY A N 1
ATOM 644 C CA . GLY A 1 84 ? -11.814 -5.668 -5.657 1.00 97.94 84 GLY A CA 1
ATOM 645 C C . GLY A 1 84 ? -11.625 -4.413 -6.505 1.00 97.94 84 GLY A C 1
ATOM 646 O O . GLY A 1 84 ? -11.546 -4.500 -7.732 1.00 97.94 84 GLY A O 1
ATOM 647 N N . ARG A 1 85 ? -11.483 -3.259 -5.848 1.00 98.25 85 ARG A N 1
ATOM 648 C CA . ARG A 1 85 ? -11.368 -1.958 -6.513 1.00 98.25 85 ARG A CA 1
ATOM 649 C C . ARG A 1 85 ? -10.082 -1.830 -7.308 1.00 98.25 85 ARG A C 1
ATOM 651 O O . ARG A 1 85 ? -10.134 -1.459 -8.472 1.00 98.25 85 ARG A O 1
ATOM 658 N N . ILE A 1 86 ? -8.936 -2.243 -6.761 1.00 98.12 86 ILE A N 1
ATOM 659 C CA . ILE A 1 86 ? -7.666 -2.185 -7.503 1.00 98.12 86 ILE A CA 1
ATOM 660 C C . ILE A 1 86 ? -7.729 -3.064 -8.756 1.00 98.12 86 ILE A C 1
ATOM 662 O O . ILE A 1 86 ? -7.299 -2.645 -9.828 1.00 98.12 86 ILE A O 1
ATOM 666 N N . ARG A 1 87 ? -8.330 -4.257 -8.666 1.00 96.81 87 ARG A N 1
ATOM 667 C CA . ARG A 1 87 ? -8.499 -5.141 -9.829 1.00 96.81 87 ARG A CA 1
ATOM 668 C C . ARG A 1 87 ? -9.334 -4.500 -10.946 1.00 96.81 87 ARG A C 1
ATOM 670 O O . ARG A 1 87 ? -9.057 -4.772 -12.111 1.00 96.81 87 ARG A O 1
ATOM 677 N N . GLY A 1 88 ? -10.355 -3.712 -10.604 1.00 97.31 88 GLY A N 1
ATOM 678 C CA . GLY A 1 88 ? -11.255 -3.080 -11.575 1.00 97.31 88 GLY A CA 1
ATOM 679 C C . GLY A 1 88 ? -10.809 -1.696 -12.059 1.00 97.31 88 GLY A C 1
ATOM 680 O O . GLY A 1 88 ? -11.046 -1.352 -13.212 1.00 97.31 88 GLY A O 1
ATOM 681 N N . GLU A 1 89 ? -10.165 -0.908 -11.198 1.00 97.31 89 GLU A N 1
ATOM 682 C CA . GLU A 1 89 ? -9.939 0.530 -11.410 1.00 97.31 89 GLU A CA 1
ATOM 683 C C . GLU A 1 89 ? -8.479 0.869 -11.754 1.00 97.31 89 GLU A C 1
ATOM 685 O O . GLU A 1 89 ? -8.216 1.884 -12.397 1.00 97.31 89 GLU A O 1
ATOM 690 N N . PHE A 1 90 ? -7.506 0.035 -11.367 1.00 96.75 90 PHE A N 1
ATOM 691 C CA . PHE A 1 90 ? -6.079 0.347 -11.518 1.00 96.75 90 PHE A CA 1
ATOM 692 C C . PHE A 1 90 ? -5.523 -0.242 -12.815 1.00 96.75 90 PHE A C 1
ATOM 694 O O . PHE A 1 90 ? -4.593 -1.049 -12.819 1.00 96.75 90 PHE A O 1
ATOM 701 N N . VAL A 1 91 ? -6.093 0.187 -13.935 1.00 93.12 91 VAL A N 1
ATOM 702 C CA . VAL A 1 91 ? -5.770 -0.313 -15.276 1.00 93.12 91 VAL A CA 1
ATOM 703 C C . VAL A 1 91 ? -5.048 0.735 -16.129 1.00 93.12 91 VAL A C 1
ATOM 705 O O . VAL A 1 91 ? -5.131 1.941 -15.888 1.00 93.12 91 VAL A O 1
ATOM 708 N N . GLY A 1 92 ? -4.362 0.267 -17.172 1.00 90.44 92 GLY A N 1
ATOM 709 C CA . GLY A 1 92 ? -3.660 1.120 -18.130 1.00 90.44 92 GLY A CA 1
ATOM 710 C C . GLY A 1 92 ? -2.304 1.623 -17.633 1.00 90.44 92 GLY A C 1
ATOM 711 O O . GLY A 1 92 ? -1.757 1.142 -16.650 1.00 90.44 92 GLY A O 1
ATOM 712 N N . THR A 1 93 ? -1.749 2.601 -18.344 1.00 88.62 93 THR A N 1
ATOM 713 C CA . THR A 1 93 ? -0.362 3.072 -18.161 1.00 88.62 93 THR A CA 1
ATOM 714 C C . THR A 1 93 ? -0.166 3.997 -16.962 1.00 88.62 93 THR A C 1
ATOM 716 O O . THR A 1 93 ? 0.960 4.350 -16.632 1.00 88.62 93 THR A O 1
ATOM 719 N N . SER A 1 94 ? -1.254 4.407 -16.303 1.00 90.00 94 SER A N 1
ATOM 720 C CA . SER A 1 94 ? -1.193 5.270 -15.117 1.00 90.00 94 SER A CA 1
ATOM 721 C C . SER A 1 94 ? -0.929 4.504 -13.815 1.00 90.00 94 SER A C 1
ATOM 723 O O . SER A 1 94 ? -0.904 5.112 -12.747 1.00 90.00 94 SER A O 1
ATOM 725 N N . THR A 1 95 ? -0.803 3.179 -13.896 1.00 92.81 95 THR A N 1
ATOM 726 C CA . THR A 1 95 ? -0.557 2.253 -12.786 1.00 92.81 95 THR A CA 1
ATOM 727 C C . THR A 1 95 ? 0.493 1.226 -13.221 1.00 92.81 95 THR A C 1
ATOM 729 O O . THR A 1 95 ? 0.873 1.170 -14.391 1.00 92.81 95 THR A O 1
ATOM 732 N N . CYS A 1 96 ? 0.993 0.410 -12.293 1.00 91.06 96 CYS A N 1
ATOM 733 C CA . CYS A 1 96 ? 1.840 -0.729 -12.636 1.00 91.06 96 CYS A CA 1
ATOM 734 C C . CYS A 1 96 ? 1.375 -1.965 -11.873 1.00 91.06 96 CYS A C 1
ATOM 736 O O . CYS A 1 96 ? 0.923 -1.877 -10.732 1.00 91.06 96 CYS A O 1
ATOM 738 N N . THR A 1 97 ? 1.493 -3.133 -12.498 1.00 92.19 97 THR A N 1
ATOM 739 C CA . THR A 1 97 ? 1.036 -4.394 -11.902 1.00 92.19 97 THR A CA 1
ATOM 740 C C . THR A 1 97 ? 1.722 -4.675 -10.565 1.00 92.19 97 THR A C 1
ATOM 742 O O . THR A 1 97 ? 1.051 -5.044 -9.614 1.00 92.19 97 THR A O 1
ATOM 745 N N . HIS A 1 98 ? 3.022 -4.407 -10.430 1.00 92.69 98 HIS A N 1
ATOM 746 C CA . HIS A 1 98 ? 3.762 -4.643 -9.183 1.00 92.69 98 HIS A CA 1
ATOM 747 C C . HIS A 1 98 ? 3.289 -3.768 -8.009 1.00 92.69 98 HIS A C 1
ATOM 749 O O . HIS A 1 98 ? 3.106 -4.266 -6.894 1.00 92.69 98 HIS A O 1
ATOM 755 N N 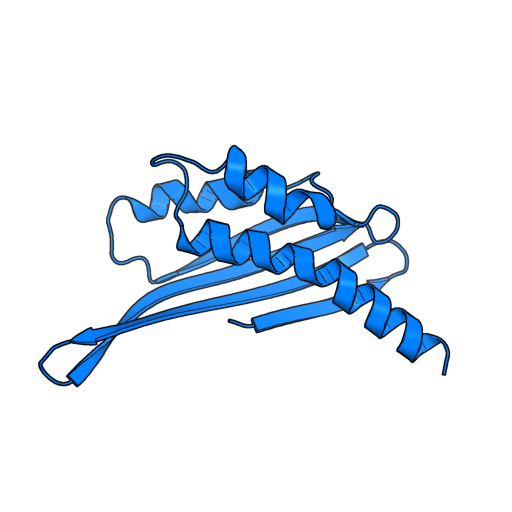. LEU A 1 99 ? 3.044 -2.473 -8.245 1.00 94.31 99 LEU A N 1
ATOM 756 C CA . LEU A 1 99 ? 2.487 -1.589 -7.219 1.00 94.31 99 LEU A CA 1
ATOM 757 C C . LEU A 1 99 ? 1.036 -1.971 -6.917 1.00 94.31 99 LEU A C 1
ATOM 759 O O . LEU A 1 99 ? 0.673 -2.062 -5.751 1.00 94.31 99 LEU A O 1
ATOM 763 N N . ASN A 1 100 ? 0.229 -2.288 -7.935 1.00 95.81 100 ASN A N 1
ATOM 764 C CA . ASN A 1 100 ? -1.145 -2.758 -7.745 1.00 95.81 100 ASN A CA 1
ATOM 765 C C . ASN A 1 100 ? -1.198 -4.018 -6.869 1.00 95.81 100 ASN A C 1
ATOM 767 O O . ASN A 1 100 ? -2.048 -4.128 -5.991 1.00 95.81 100 ASN A O 1
ATOM 771 N N . ASP A 1 101 ? -0.301 -4.977 -7.090 1.00 95.38 101 ASP A N 1
ATOM 772 C CA . ASP A 1 101 ? -0.199 -6.203 -6.295 1.00 95.38 101 ASP A CA 1
ATOM 773 C C . ASP A 1 101 ? 0.183 -5.899 -4.847 1.00 95.38 101 ASP A C 1
ATOM 775 O O . ASP A 1 101 ? -0.409 -6.459 -3.923 1.00 95.38 101 ASP A O 1
ATOM 779 N N . THR A 1 102 ? 1.114 -4.965 -4.651 1.00 96.19 102 THR A N 1
ATOM 780 C CA . THR A 1 102 ? 1.523 -4.494 -3.323 1.00 96.19 102 THR A CA 1
ATOM 781 C C . THR A 1 102 ? 0.355 -3.818 -2.597 1.00 96.19 102 THR A C 1
ATOM 783 O O . THR A 1 102 ? 0.047 -4.183 -1.466 1.00 96.19 102 THR A O 1
ATOM 786 N N . LEU A 1 103 ? -0.373 -2.916 -3.263 1.00 97.62 103 LEU A N 1
ATOM 787 C CA . LEU A 1 103 ? -1.548 -2.239 -2.704 1.00 97.62 103 LEU A CA 1
ATOM 788 C C . LEU A 1 103 ? -2.699 -3.212 -2.399 1.00 97.62 103 LEU A C 1
ATOM 790 O O . LEU A 1 103 ? -3.397 -3.051 -1.403 1.00 97.62 103 LEU A O 1
ATOM 794 N N . ARG A 1 104 ? -2.892 -4.260 -3.212 1.00 97.69 104 ARG A N 1
ATOM 795 C CA . ARG A 1 104 ? -3.872 -5.322 -2.917 1.00 97.69 104 ARG A CA 1
ATOM 796 C C . ARG A 1 104 ? -3.493 -6.132 -1.682 1.00 97.69 104 ARG A C 1
ATOM 798 O O . ARG A 1 104 ? -4.392 -6.563 -0.964 1.00 97.69 104 ARG A O 1
ATOM 805 N N . ALA A 1 105 ? -2.199 -6.347 -1.447 1.00 96.88 105 ALA A N 1
ATOM 806 C CA . ALA A 1 105 ? -1.711 -7.065 -0.274 1.00 96.88 105 ALA A CA 1
ATOM 807 C C . ALA A 1 105 ? -1.918 -6.273 1.027 1.00 96.88 105 ALA A C 1
ATOM 809 O O . ALA A 1 105 ? -2.131 -6.891 2.061 1.00 96.88 105 ALA A O 1
ATOM 810 N N . ILE A 1 106 ? -1.947 -4.934 0.983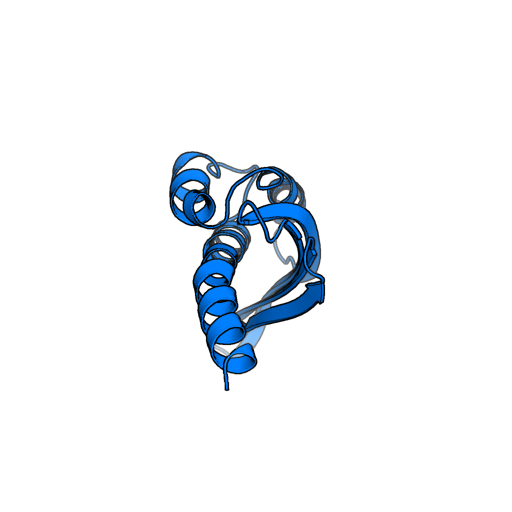 1.00 98.25 106 ILE A N 1
ATOM 811 C CA . ILE A 1 106 ? -2.274 -4.085 2.149 1.00 98.25 106 ILE A CA 1
ATOM 812 C C . ILE A 1 106 ? -3.660 -4.420 2.725 1.00 98.25 106 ILE A C 1
ATOM 814 O O . ILE A 1 106 ? -3.864 -4.292 3.927 1.00 98.25 106 ILE A O 1
ATOM 818 N N . GLY A 1 107 ? -4.595 -4.938 1.917 1.00 97.81 107 GLY A N 1
ATOM 819 C CA . GLY A 1 107 ? -5.889 -5.422 2.415 1.00 97.81 107 GLY A CA 1
ATOM 820 C C . GLY A 1 107 ? -5.781 -6.542 3.457 1.00 97.81 107 GLY A C 1
ATOM 821 O O . GLY A 1 107 ? -6.694 -6.711 4.258 1.00 97.81 107 GLY A O 1
ATOM 822 N N . ASP A 1 108 ? -4.653 -7.257 3.511 1.00 97.38 108 ASP A N 1
ATOM 823 C CA . ASP A 1 108 ? -4.406 -8.299 4.513 1.00 97.38 108 ASP A CA 1
ATOM 824 C C . ASP A 1 108 ? -4.130 -7.720 5.917 1.00 97.38 108 ASP A C 1
ATOM 826 O O . ASP A 1 108 ? -4.106 -8.474 6.889 1.00 97.38 108 ASP A O 1
ATOM 830 N N . LEU A 1 109 ? -3.998 -6.389 6.057 1.00 96.88 109 LEU A N 1
ATOM 831 C CA . LEU A 1 109 ? -3.974 -5.719 7.363 1.00 96.88 109 LEU A CA 1
ATOM 832 C C . LEU A 1 109 ? -5.226 -6.024 8.191 1.00 96.88 109 LEU A C 1
ATOM 834 O O . LEU A 1 109 ? -5.128 -6.063 9.411 1.00 96.88 109 LEU A O 1
ATOM 838 N N . ASP A 1 110 ? -6.374 -6.276 7.555 1.00 95.50 110 ASP A N 1
ATOM 839 C CA . ASP A 1 110 ? -7.626 -6.576 8.257 1.00 95.50 110 ASP A CA 1
ATOM 840 C C . ASP A 1 110 ? -7.477 -7.831 9.132 1.00 95.50 110 ASP A C 1
ATOM 842 O O . ASP A 1 110 ? -7.748 -7.804 10.331 1.00 95.50 110 ASP A O 1
ATOM 846 N N . ALA A 1 111 ? -6.874 -8.883 8.571 1.00 94.94 111 ALA A 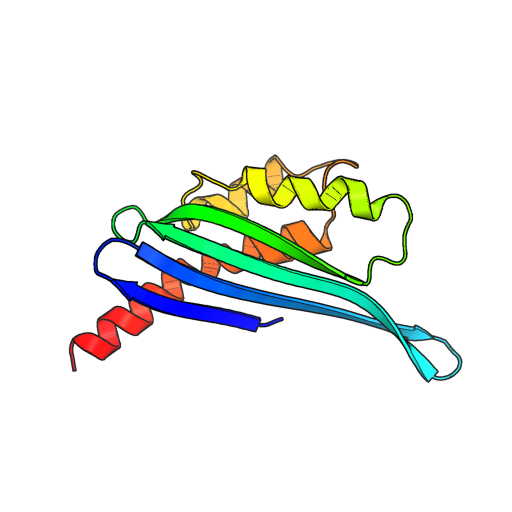N 1
ATOM 847 C CA . ALA A 1 111 ? -6.550 -10.100 9.308 1.00 94.94 111 ALA A CA 1
ATOM 848 C C . ALA A 1 111 ? -5.463 -9.877 10.377 1.00 94.94 111 ALA A C 1
ATOM 850 O O . ALA A 1 111 ? -5.510 -10.496 11.439 1.00 94.94 111 ALA A O 1
ATOM 851 N N . LEU A 1 112 ? -4.479 -9.003 10.122 1.00 94.62 112 LEU A N 1
ATOM 852 C CA . LEU A 1 112 ? -3.440 -8.679 11.110 1.00 94.62 112 LEU A CA 1
ATOM 853 C C . LEU A 1 112 ? -4.010 -7.933 12.319 1.00 94.62 112 LEU A C 1
ATOM 855 O O . LEU A 1 112 ? -3.574 -8.174 13.445 1.00 94.62 112 LEU A O 1
ATOM 859 N N . PHE A 1 113 ? -4.989 -7.057 12.109 1.00 93.00 113 PHE A N 1
ATOM 860 C CA . PHE A 1 113 ? -5.678 -6.405 13.209 1.00 93.00 113 PHE A CA 1
ATOM 861 C C . PHE A 1 113 ? -6.467 -7.396 14.064 1.00 93.00 113 PHE A C 1
ATOM 863 O O . PHE A 1 113 ? -6.375 -7.319 15.286 1.00 93.00 113 PHE A O 1
ATOM 870 N N . ASP A 1 114 ? -7.205 -8.320 13.445 1.00 91.81 114 ASP A N 1
ATOM 871 C CA . ASP A 1 114 ? -7.968 -9.340 14.174 1.00 91.81 114 ASP A CA 1
ATOM 872 C C . ASP A 1 114 ? -7.042 -10.229 15.016 1.00 91.81 114 ASP A C 1
ATOM 874 O O . ASP A 1 114 ? -7.317 -10.502 16.186 1.00 91.81 114 ASP A O 1
ATOM 878 N N . LEU A 1 115 ? -5.896 -10.625 14.446 1.00 90.81 115 LEU A N 1
ATOM 879 C CA . LEU A 1 115 ? -4.865 -11.374 15.165 1.00 90.81 115 LEU A CA 1
ATOM 880 C C . LEU A 1 115 ? -4.306 -10.590 16.354 1.00 90.81 115 LEU A C 1
ATOM 882 O O . LEU A 1 115 ? -4.092 -11.180 17.409 1.00 90.81 115 LEU A O 1
ATOM 886 N N . ARG A 1 116 ? -4.070 -9.280 16.205 1.00 85.44 116 ARG A N 1
ATOM 887 C CA . ARG A 1 116 ? -3.548 -8.447 17.294 1.00 85.44 116 ARG A CA 1
ATOM 888 C C . ARG A 1 116 ? -4.569 -8.247 18.409 1.00 85.44 116 ARG A C 1
ATOM 890 O O . ARG A 1 116 ? -4.198 -8.391 19.564 1.00 85.44 116 ARG A O 1
ATOM 897 N N . SER A 1 117 ? -5.834 -7.978 18.085 1.00 81.62 117 SER A N 1
ATOM 898 C CA . SER A 1 117 ? -6.888 -7.865 19.102 1.00 81.62 117 SER A CA 1
ATOM 899 C C . SER A 1 117 ? -6.984 -9.133 19.954 1.00 81.62 117 SER A C 1
ATOM 901 O O . SER A 1 117 ? -7.076 -9.045 21.171 1.00 81.62 117 SER A O 1
ATOM 903 N N . GLY A 1 118 ? -6.837 -10.312 19.339 1.00 76.12 118 GLY A N 1
ATOM 904 C CA . GLY A 1 118 ? -6.781 -11.573 20.080 1.00 76.12 118 GLY A CA 1
ATOM 905 C C . GLY A 1 118 ? -5.532 -11.768 20.954 1.00 76.12 118 GLY A C 1
ATOM 906 O O . GLY A 1 118 ? -5.552 -12.643 21.813 1.00 76.12 118 GLY A O 1
ATOM 907 N N . LEU A 1 119 ? -4.453 -11.000 20.749 1.00 77.25 119 LEU A N 1
ATOM 908 C CA . LEU A 1 119 ? -3.274 -10.992 21.630 1.00 77.25 119 LEU A CA 1
ATOM 909 C C . LEU A 1 119 ? -3.453 -10.058 22.832 1.00 77.25 119 LEU A C 1
ATOM 911 O O . LEU A 1 119 ? -2.881 -10.338 23.880 1.00 77.25 119 LEU A O 1
ATOM 915 N N . ASP A 1 120 ? -4.221 -8.976 22.682 1.00 74.12 120 ASP A N 1
ATOM 916 C CA . ASP A 1 120 ? -4.503 -8.022 23.765 1.00 74.12 120 ASP A CA 1
ATOM 917 C C . ASP A 1 120 ? -5.521 -8.587 24.785 1.00 74.12 120 ASP A C 1
ATOM 919 O O . ASP A 1 120 ? -5.558 -8.151 25.935 1.00 74.12 120 ASP A O 1
ATOM 923 N N . ASP A 1 121 ? -6.319 -9.582 24.375 1.00 63.34 121 ASP A N 1
ATOM 924 C CA . ASP A 1 121 ? -7.335 -10.265 25.192 1.00 63.34 121 ASP A CA 1
ATOM 925 C C . ASP A 1 121 ? -6.784 -11.415 26.082 1.00 63.34 121 ASP A C 1
ATOM 927 O O . ASP A 1 121 ? -7.565 -12.089 26.765 1.00 63.34 121 ASP A O 1
ATOM 931 N N . VAL A 1 122 ? -5.466 -11.670 26.075 1.00 55.06 122 VAL A N 1
ATOM 932 C CA . VAL A 1 122 ? -4.780 -12.773 26.799 1.00 55.06 122 VAL A CA 1
ATOM 933 C C . VAL A 1 122 ? -3.930 -12.249 27.953 1.00 55.06 122 VAL A C 1
ATOM 935 O O . VAL A 1 122 ? -4.029 -12.840 29.056 1.00 55.06 122 VAL A O 1
#

pLDDT: mean 91.93, std 8.21, range [55.06, 98.62]

Radius of gyration: 15.67 Å; chains: 1; bounding box: 38×25×45 Å

Secondary structure (DSSP, 8-state):
-EEEEEEE-SSEEEEEEEEEEEEE-TTS-EEEEEEEEEEEEEETTTTEEEEEEEEEEE--STTGGGGGGGGGGGTT-BHHHHHHHHHHHS-STTS-HHHHHHHHHHTTHHHHHHHHHHHHT-

Sequence (122 aa):
RRLDLCVADDRSADFDAHFRDSHMDSDGVETIVHEYTVTGSVDTSTRTITAVTADVRVLPWQECPGAIASAQRVQGFSLTELRGRIRGEFVGTSTCTHLNDTLRAIGDLDALFDLRSGLDDV